Protein AF-A0A7V9FP08-F1 (afdb_monomer)

Mean predicted aligned error: 3.3 Å

Nearest PDB structures (foldseek):
  7ntk-assembly2_B  TM=3.961E-01  e=6.566E+00  Homo sapiens
  6gta-assembly1_A  TM=2.874E-01  e=4.635E+00  Thermotoga maritima MSB8

pLDDT: mean 92.07, std 7.14, range [69.75, 98.25]

Solvent-accessible surface area (backbone atoms only — not comparable to full-atom values): 3729 Å² total; per-residue (Å²): 51,30,34,50,71,93,52,91,57,99,66,47,37,24,56,48,80,54,95,67,28,32,36,32,36,64,41,82,36,50,66,57,31,54,78,57,74,65,67,60,55,78,70,50,78,41,50,50,91,51,41,43,81,43,68,71,54,97,74,75,87,132

Radius of gyration: 11.41 Å; Cα contacts (8 Å, |Δi|>4): 103; chains: 1; bounding box: 25×27×29 Å

Foldseek 3Di:
DKDFQPDDDPDDFDWDDDPQKTFGFPAPAPVRCVVVVVDTDGDDMDGNVRMDDDDRDPDDDD

Secondary structure (DSSP, 8-state):
-EEETT---SSPBPEEEETTEEEEES-SSHHHHHHTTT---EEEEEEGGGEEE--S-SS---

Sequence (62 aa):
MFTPLDRDLERGWPGRIEGDRVIQLAAQTLQSFFSGGSQAREHDEFRLDEVRLLAPVLHPPS

Structure (mmCIF, N/CA/C/O backbone):
data_AF-A0A7V9FP08-F1
#
_entry.id   AF-A0A7V9FP08-F1
#
loop_
_atom_site.group_PDB
_atom_site.id
_atom_site.type_symbol
_atom_site.label_atom_id
_atom_site.label_alt_id
_atom_site.label_comp_id
_atom_site.label_asym_id
_atom_site.label_entity_id
_atom_site.label_seq_id
_atom_site.pdbx_PDB_ins_code
_atom_site.Cartn_x
_atom_site.Cartn_y
_atom_site.Cartn_z
_atom_site.occupancy
_atom_site.B_iso_or_equiv
_atom_site.auth_seq_id
_atom_site.auth_comp_id
_atom_site.auth_asym_id
_atom_site.auth_atom_id
_atom_site.pdbx_PDB_model_num
ATOM 1 N N . MET A 1 1 ? 1.682 -2.44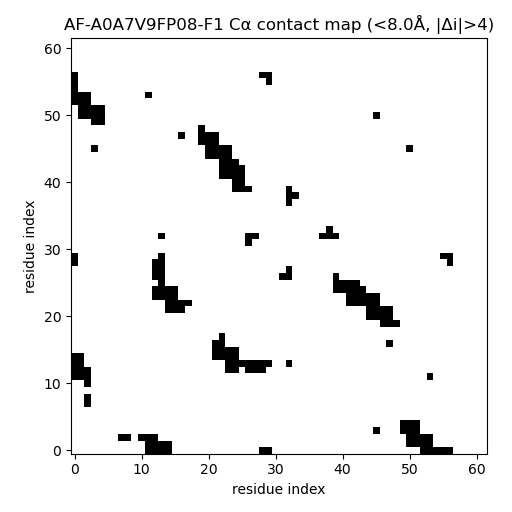8 2.072 1.00 93.94 1 MET A N 1
ATOM 2 C CA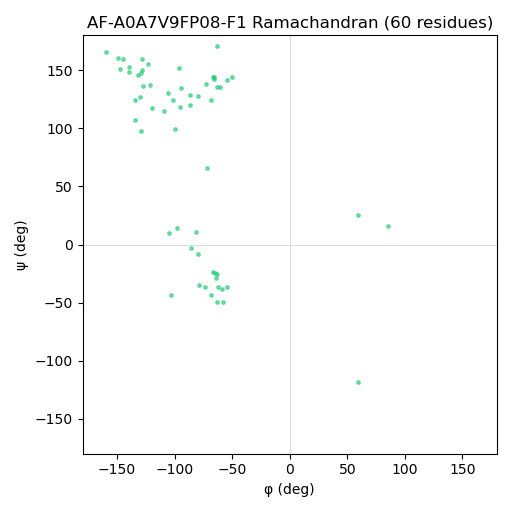 . MET A 1 1 ? 2.591 -2.064 0.968 1.00 93.94 1 MET A CA 1
ATOM 3 C C . MET A 1 1 ? 1.960 -2.544 -0.330 1.00 93.94 1 MET A C 1
ATOM 5 O O . MET A 1 1 ? 1.158 -3.470 -0.259 1.00 93.94 1 MET A O 1
ATOM 9 N N . PHE A 1 2 ? 2.267 -1.951 -1.482 1.00 96.25 2 PHE A N 1
ATOM 10 C CA . PHE A 1 2 ? 1.722 -2.404 -2.766 1.00 96.25 2 PHE A CA 1
ATOM 11 C C . PHE A 1 2 ? 2.682 -2.159 -3.933 1.00 96.25 2 PHE A C 1
ATOM 13 O O . PHE A 1 2 ? 3.571 -1.316 -3.837 1.00 96.25 2 PHE A O 1
ATOM 20 N N . THR A 1 3 ? 2.467 -2.874 -5.032 1.00 97.12 3 THR A N 1
ATOM 21 C CA . THR A 1 3 ? 3.130 -2.633 -6.318 1.00 97.12 3 THR A CA 1
ATOM 22 C C . THR A 1 3 ? 2.063 -2.583 -7.415 1.00 97.12 3 THR A C 1
ATOM 24 O O . THR A 1 3 ? 1.270 -3.527 -7.486 1.00 97.12 3 THR A O 1
ATOM 27 N N . PRO A 1 4 ? 2.003 -1.527 -8.248 1.00 97.38 4 PRO A N 1
ATOM 28 C CA . PRO A 1 4 ? 1.149 -1.506 -9.438 1.00 97.38 4 PRO 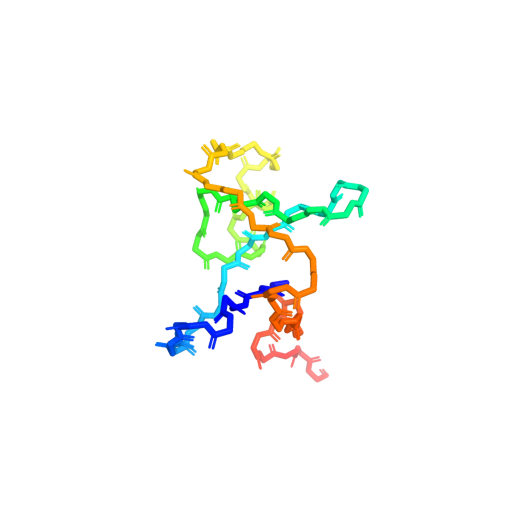A CA 1
ATOM 29 C C . PRO A 1 4 ? 1.430 -2.704 -10.348 1.00 97.38 4 PRO A C 1
ATOM 31 O O . PRO A 1 4 ? 2.582 -3.113 -10.479 1.00 97.38 4 PRO A O 1
ATOM 34 N N . LEU A 1 5 ? 0.400 -3.300 -10.952 1.00 97.06 5 LEU A N 1
ATOM 35 C CA . LEU A 1 5 ? 0.569 -4.516 -11.762 1.00 97.06 5 LEU A CA 1
ATOM 36 C C . LEU A 1 5 ? 1.448 -4.303 -13.004 1.00 97.06 5 LEU A C 1
ATOM 38 O O . LEU A 1 5 ? 2.064 -5.256 -13.477 1.00 97.06 5 LEU A O 1
ATOM 42 N N . ASP A 1 6 ? 1.520 -3.071 -13.501 1.00 95.81 6 ASP A N 1
ATOM 43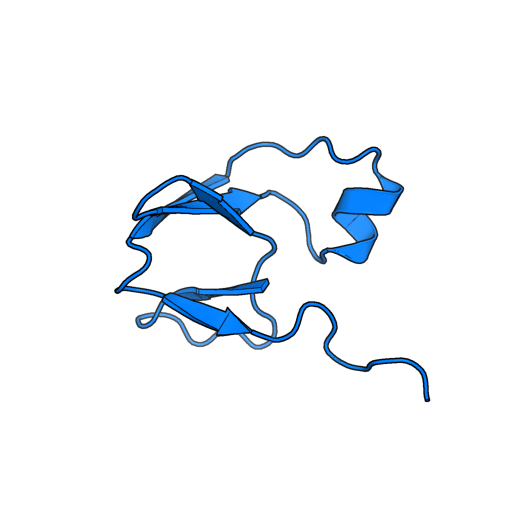 C CA . ASP A 1 6 ? 2.318 -2.644 -14.652 1.00 95.81 6 ASP A CA 1
ATOM 44 C C . ASP A 1 6 ? 3.772 -2.274 -14.296 1.00 95.81 6 ASP A C 1
ATOM 46 O O . ASP A 1 6 ? 4.561 -1.955 -15.187 1.00 95.81 6 ASP A O 1
ATOM 50 N N . ARG A 1 7 ? 4.148 -2.316 -13.009 1.00 94.06 7 ARG A N 1
ATOM 51 C CA . ARG A 1 7 ? 5.485 -1.948 -12.523 1.00 94.06 7 ARG A CA 1
ATOM 52 C C . ARG A 1 7 ? 6.143 -3.109 -11.793 1.00 94.06 7 ARG A C 1
ATOM 54 O O . ARG A 1 7 ? 5.538 -3.754 -10.940 1.00 94.06 7 ARG A O 1
ATOM 61 N N . ASP A 1 8 ? 7.425 -3.317 -12.070 1.00 88.69 8 ASP A N 1
ATOM 62 C CA . ASP A 1 8 ? 8.259 -4.223 -11.284 1.00 88.69 8 ASP A CA 1
ATOM 63 C C . ASP A 1 8 ? 9.092 -3.408 -10.293 1.00 88.69 8 ASP A C 1
ATOM 65 O O . ASP A 1 8 ? 10.072 -2.753 -10.651 1.00 88.69 8 ASP A O 1
ATOM 69 N N . LEU A 1 9 ? 8.628 -3.361 -9.044 1.00 90.19 9 LEU A N 1
ATOM 70 C CA . LEU A 1 9 ? 9.291 -2.636 -7.966 1.00 90.19 9 LEU A CA 1
ATOM 71 C C . LEU A 1 9 ? 10.054 -3.626 -7.091 1.00 90.19 9 LEU A C 1
ATOM 73 O O . LEU A 1 9 ? 9.439 -4.505 -6.490 1.00 90.19 9 LEU A O 1
ATOM 77 N N . GLU A 1 10 ? 11.362 -3.406 -6.919 1.00 85.06 10 GLU A N 1
ATOM 78 C CA . GLU A 1 10 ? 12.188 -4.168 -5.967 1.00 85.06 10 GLU A CA 1
ATOM 79 C C . GLU A 1 10 ? 11.597 -4.115 -4.545 1.00 85.06 10 GLU A C 1
ATOM 81 O O . GLU A 1 10 ? 11.594 -5.095 -3.800 1.00 85.06 10 GLU A O 1
ATOM 86 N N . ARG A 1 11 ? 11.033 -2.957 -4.181 1.00 86.25 11 ARG A N 1
ATOM 87 C CA . ARG A 1 11 ? 10.282 -2.733 -2.948 1.00 86.25 11 ARG A CA 1
ATOM 88 C C . ARG A 1 11 ? 9.002 -1.979 -3.278 1.00 86.25 11 ARG A C 1
ATOM 90 O O . ARG A 1 11 ? 9.061 -0.889 -3.840 1.00 86.25 11 ARG A O 1
ATOM 97 N N . GLY A 1 12 ? 7.857 -2.534 -2.886 1.00 93.81 12 GLY A N 1
ATOM 98 C CA . GLY A 1 12 ? 6.578 -1.846 -3.045 1.00 93.81 12 GLY A CA 1
ATOM 99 C C . GLY A 1 12 ? 6.491 -0.549 -2.242 1.00 93.81 12 GLY A C 1
ATOM 100 O O . GLY A 1 12 ? 7.324 -0.263 -1.381 1.00 93.81 12 GLY A O 1
ATOM 101 N N . TRP A 1 13 ? 5.445 0.224 -2.489 1.00 95.69 13 TRP A N 1
ATOM 102 C CA .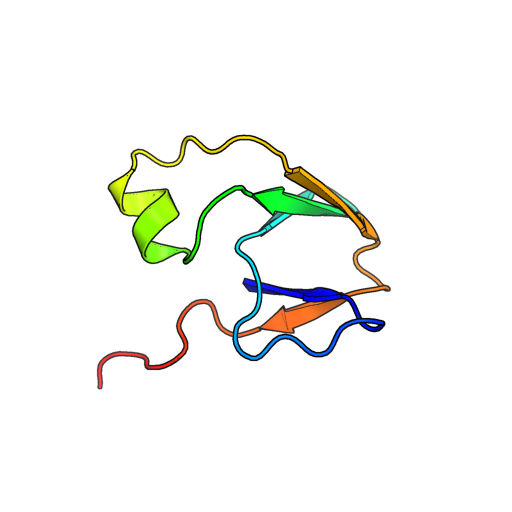 TRP A 1 13 ? 5.218 1.505 -1.838 1.00 95.69 13 TRP A CA 1
ATOM 103 C C . TRP A 1 13 ? 4.286 1.398 -0.630 1.00 95.69 13 TRP A C 1
ATOM 105 O O . TRP A 1 13 ? 3.405 0.528 -0.576 1.00 95.69 13 TRP A O 1
ATOM 115 N N . PRO A 1 14 ? 4.438 2.294 0.355 1.00 96.00 14 PRO A N 1
ATOM 116 C CA . PRO A 1 14 ? 3.391 2.575 1.323 1.00 96.00 14 PRO A CA 1
ATOM 117 C C . PRO A 1 14 ? 2.139 3.094 0.612 1.00 96.00 14 PRO A C 1
ATOM 119 O O . PRO A 1 14 ? 2.221 3.957 -0.262 1.00 96.00 14 PRO A O 1
ATOM 122 N N . GLY A 1 15 ? 0.976 2.579 1.003 1.00 96.31 15 GLY A N 1
ATOM 123 C CA . GLY A 1 15 ? -0.295 3.022 0.451 1.00 96.31 15 GLY A CA 1
ATOM 124 C C . GLY A 1 15 ? -1.419 2.961 1.471 1.00 96.31 15 GLY A C 1
ATOM 125 O O . GLY A 1 15 ? -1.378 2.140 2.393 1.00 96.31 15 GLY A O 1
ATOM 126 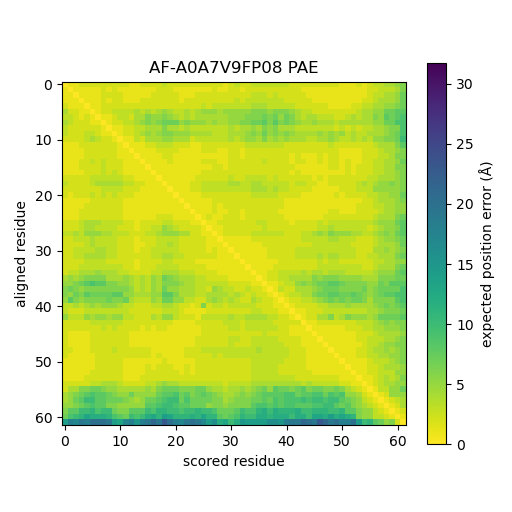N N . ARG A 1 16 ? -2.406 3.840 1.301 1.00 96.56 16 ARG A N 1
ATOM 127 C CA . ARG A 1 16 ? -3.662 3.853 2.055 1.00 96.56 16 ARG A CA 1
ATOM 128 C C . ARG A 1 16 ? -4.779 3.342 1.155 1.00 96.56 16 ARG A C 1
ATOM 130 O O . ARG A 1 16 ? -4.913 3.813 0.034 1.00 96.56 16 ARG A O 1
ATOM 137 N N . ILE A 1 17 ? -5.566 2.390 1.645 1.00 97.25 17 ILE A N 1
ATOM 138 C CA . ILE A 1 17 ? -6.748 1.901 0.930 1.00 97.25 17 ILE A CA 1
ATOM 139 C C . ILE A 1 17 ? -7.928 2.804 1.285 1.00 97.25 17 ILE A C 1
ATOM 141 O O . ILE A 1 17 ? -8.207 3.012 2.467 1.00 97.25 17 ILE A O 1
ATOM 145 N N . GLU A 1 18 ? -8.623 3.301 0.269 1.00 97.06 18 GLU A N 1
ATOM 146 C CA . GLU A 1 18 ? -9.859 4.069 0.405 1.00 97.06 18 GLU A CA 1
ATOM 147 C C . GLU A 1 18 ? -10.878 3.543 -0.607 1.00 97.06 18 GLU A C 1
ATOM 149 O O . GLU A 1 18 ? -10.733 3.769 -1.799 1.00 97.06 18 GLU A O 1
ATOM 154 N N . GLY A 1 19 ? -11.908 2.818 -0.165 1.00 97.50 19 GLY A N 1
ATOM 155 C CA . GLY A 1 19 ? -12.881 2.230 -1.095 1.00 97.50 19 GLY A CA 1
ATOM 156 C C . GLY A 1 19 ? -12.223 1.277 -2.102 1.00 97.50 19 GLY A C 1
ATOM 157 O O . GLY A 1 19 ? -11.646 0.267 -1.702 1.00 97.50 19 GLY A O 1
ATOM 158 N N . ASP A 1 20 ? -12.325 1.597 -3.395 1.00 98.00 20 ASP A N 1
ATOM 159 C CA . ASP A 1 20 ? -11.791 0.811 -4.514 1.00 98.00 20 ASP A CA 1
ATOM 160 C C . ASP A 1 20 ? -10.438 1.316 -5.039 1.00 98.00 20 ASP A C 1
ATOM 162 O O . ASP A 1 20 ? -10.001 0.892 -6.108 1.00 98.00 20 ASP A O 1
ATOM 166 N N . ARG A 1 21 ? -9.752 2.183 -4.287 1.00 98.06 21 ARG A N 1
ATOM 167 C CA . ARG A 1 21 ? -8.451 2.747 -4.664 1.00 98.06 21 ARG A CA 1
ATOM 168 C C . ARG A 1 21 ? -7.391 2.599 -3.579 1.00 98.06 21 ARG A C 1
ATOM 170 O O . ARG A 1 21 ? -7.678 2.436 -2.389 1.00 98.06 21 ARG A O 1
ATOM 177 N N . VAL A 1 22 ? -6.140 2.697 -4.011 1.00 98.12 22 VAL A N 1
ATOM 178 C CA . VAL A 1 22 ? -4.945 2.766 -3.176 1.00 98.12 22 VAL A CA 1
ATOM 179 C C . VAL A 1 22 ? -4.218 4.074 -3.459 1.00 98.12 22 VAL A C 1
ATOM 181 O O . VAL A 1 22 ? -3.737 4.301 -4.566 1.00 98.12 22 VAL A O 1
ATOM 184 N N . ILE A 1 23 ? -4.104 4.917 -2.435 1.00 98.06 23 ILE A N 1
ATOM 185 C CA . ILE A 1 23 ? -3.349 6.168 -2.482 1.00 98.06 23 ILE A CA 1
ATOM 186 C C . ILE A 1 23 ? -1.895 5.878 -2.126 1.00 98.06 23 ILE A C 1
ATOM 188 O O . ILE A 1 23 ? -1.611 5.404 -1.022 1.00 98.06 23 ILE A O 1
ATOM 192 N N . GLN A 1 24 ? -0.965 6.173 -3.031 1.00 97.31 24 GLN A N 1
ATOM 193 C CA . GLN A 1 24 ? 0.467 6.105 -2.764 1.00 97.31 24 GLN A CA 1
ATOM 194 C C . GLN A 1 24 ? 0.862 7.196 -1.767 1.00 97.31 24 GLN A C 1
ATOM 196 O O . GLN A 1 24 ? 0.660 8.386 -2.009 1.00 97.31 24 GLN A O 1
ATOM 201 N N . LEU A 1 25 ? 1.490 6.799 -0.663 1.00 97.12 25 LEU A N 1
ATOM 202 C CA . LEU A 1 25 ? 2.020 7.730 0.328 1.00 97.12 25 LEU A CA 1
ATOM 203 C C . LEU A 1 25 ? 3.497 7.999 0.028 1.00 97.12 25 LEU A C 1
ATOM 205 O O . LEU A 1 25 ? 4.264 7.064 -0.198 1.00 97.12 25 LEU A O 1
ATOM 209 N N . ALA A 1 26 ? 3.906 9.268 0.074 1.00 94.00 26 ALA A N 1
ATOM 210 C CA . ALA A 1 26 ? 5.280 9.715 -0.154 1.00 94.00 26 ALA A CA 1
ATOM 211 C C . ALA A 1 26 ? 6.216 9.340 1.015 1.00 94.00 26 ALA A C 1
ATOM 213 O O . ALA A 1 26 ? 6.726 10.196 1.738 1.00 94.00 26 ALA A O 1
ATOM 214 N N . ALA A 1 27 ? 6.423 8.041 1.212 1.00 92.94 27 ALA A N 1
ATOM 215 C CA . ALA A 1 27 ? 7.320 7.447 2.191 1.00 92.94 27 ALA A CA 1
ATOM 216 C C . ALA A 1 27 ? 8.039 6.239 1.570 1.00 92.94 27 ALA A C 1
ATOM 218 O O . ALA A 1 27 ? 7.512 5.579 0.678 1.00 92.94 27 ALA A O 1
ATOM 219 N N . GLN A 1 28 ? 9.243 5.922 2.051 1.00 88.50 28 GLN A N 1
ATOM 220 C CA . GLN A 1 28 ? 10.021 4.790 1.524 1.00 88.50 28 GLN A CA 1
ATOM 221 C C . GLN A 1 28 ? 9.529 3.443 2.076 1.00 88.50 28 GLN A C 1
ATOM 223 O O . GLN A 1 28 ? 9.558 2.425 1.389 1.00 88.50 28 GLN A O 1
ATOM 228 N N . THR A 1 29 ? 9.078 3.424 3.332 1.00 90.38 29 THR A N 1
ATOM 229 C CA . THR A 1 29 ? 8.568 2.234 4.032 1.00 90.38 29 THR A CA 1
ATOM 230 C C . THR A 1 29 ? 7.423 2.601 4.976 1.00 90.38 29 THR A C 1
ATOM 232 O O . THR A 1 29 ? 7.324 3.749 5.418 1.00 90.38 29 THR A O 1
ATOM 235 N N . LEU A 1 30 ? 6.589 1.625 5.359 1.00 91.00 30 LEU A N 1
ATOM 236 C CA . LEU A 1 30 ? 5.577 1.834 6.405 1.00 91.00 30 LEU A CA 1
ATOM 237 C C . LEU A 1 30 ? 6.204 2.254 7.739 1.00 91.00 30 LEU A C 1
ATOM 239 O O . LEU A 1 30 ? 5.672 3.132 8.408 1.00 91.00 30 LEU A O 1
ATOM 243 N N . GLN A 1 31 ? 7.361 1.691 8.095 1.00 89.19 31 GLN A N 1
ATOM 244 C CA . GLN A 1 31 ? 8.094 2.103 9.291 1.00 89.19 31 GLN A CA 1
ATOM 245 C C . GLN A 1 31 ? 8.433 3.597 9.246 1.00 89.19 31 GLN A C 1
ATOM 247 O O . GLN A 1 31 ? 8.131 4.302 10.203 1.00 89.19 31 GLN A O 1
ATOM 252 N N . SER A 1 32 ? 8.997 4.083 8.130 1.00 89.44 32 SER A N 1
ATOM 253 C CA . SER A 1 32 ? 9.346 5.502 7.969 1.00 89.44 32 SER A CA 1
ATOM 254 C C . SER A 1 32 ? 8.122 6.417 8.036 1.00 89.44 32 SER A C 1
ATOM 256 O O . SER A 1 32 ? 8.190 7.494 8.625 1.00 89.44 32 SER A O 1
ATOM 258 N N . PHE A 1 33 ? 6.989 5.960 7.494 1.00 92.38 33 PHE A N 1
ATOM 259 C CA . PHE A 1 33 ? 5.720 6.673 7.566 1.00 92.38 33 PHE A CA 1
ATOM 260 C C . PHE A 1 33 ? 5.243 6.823 9.017 1.00 92.38 33 PHE A C 1
ATOM 262 O O . PHE A 1 33 ? 4.948 7.934 9.458 1.00 92.38 33 PHE A O 1
ATOM 269 N N . PHE A 1 34 ? 5.227 5.732 9.788 1.00 90.62 34 PHE A N 1
ATOM 270 C CA . PHE A 1 34 ? 4.781 5.770 11.181 1.00 90.62 34 PHE A CA 1
ATOM 271 C C . PHE A 1 34 ? 5.745 6.546 12.084 1.00 90.62 34 PHE A C 1
ATOM 273 O O . PHE A 1 34 ? 5.296 7.383 12.866 1.00 90.62 34 PHE A O 1
ATOM 280 N N . SER A 1 35 ? 7.061 6.342 11.948 1.00 90.19 35 SER A N 1
ATOM 281 C CA . SER A 1 35 ? 8.057 7.089 12.731 1.00 90.19 35 SER A CA 1
ATOM 282 C C . SER A 1 35 ? 8.068 8.585 12.406 1.00 90.19 35 SER A C 1
ATOM 284 O O . SER A 1 35 ? 8.461 9.387 13.245 1.00 90.19 35 SER A O 1
ATOM 286 N N . GLY A 1 36 ? 7.619 8.963 11.204 1.00 88.31 36 GLY A N 1
ATOM 287 C CA . GLY A 1 36 ? 7.432 10.350 10.773 1.00 88.31 36 GLY A CA 1
ATOM 288 C C . GLY A 1 36 ? 6.119 10.992 11.238 1.00 88.31 36 GLY A C 1
ATOM 289 O O . GLY A 1 36 ? 5.762 12.055 10.742 1.00 88.31 36 GLY A O 1
ATOM 290 N N . GLY A 1 37 ? 5.369 10.359 12.148 1.00 92.31 37 GLY A N 1
ATOM 291 C CA . GLY A 1 37 ? 4.107 10.898 12.670 1.00 92.31 37 GLY A CA 1
ATOM 292 C C . GLY A 1 37 ? 2.885 10.588 11.804 1.00 92.31 37 GLY A C 1
ATOM 293 O O . GLY A 1 37 ? 1.839 11.203 11.985 1.00 92.31 37 GLY A O 1
ATOM 294 N N . SER A 1 38 ? 2.990 9.628 10.878 1.00 91.50 38 SER A N 1
ATOM 295 C CA . SER A 1 38 ? 1.896 9.220 9.980 1.00 91.50 38 SER A CA 1
ATOM 296 C C . SER A 1 38 ? 1.364 10.350 9.089 1.00 91.50 38 SER A C 1
ATOM 298 O O . SER A 1 38 ? 0.218 10.313 8.638 1.00 91.50 38 SER A O 1
ATOM 300 N N . GLN A 1 39 ? 2.203 11.351 8.813 1.00 90.44 39 GLN A N 1
ATOM 301 C CA . GLN A 1 39 ? 1.930 12.410 7.851 1.00 90.44 39 GLN A CA 1
ATOM 302 C C . GLN A 1 39 ? 2.839 12.21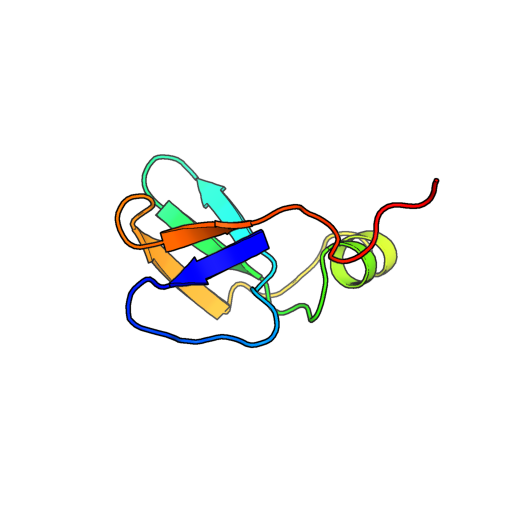8 6.640 1.00 90.44 39 GLN A C 1
ATOM 304 O O . GLN A 1 39 ? 4.060 12.309 6.736 1.00 90.44 39 GLN A O 1
ATOM 309 N N . ALA A 1 40 ? 2.241 11.936 5.489 1.00 90.25 40 ALA A N 1
ATOM 310 C CA . ALA A 1 40 ? 2.937 11.896 4.214 1.00 90.25 40 ALA A CA 1
ATOM 311 C C . ALA A 1 40 ? 2.053 12.537 3.153 1.00 90.25 40 ALA A C 1
ATOM 313 O O . ALA A 1 40 ? 0.826 12.471 3.232 1.00 90.25 40 ALA A O 1
ATOM 314 N N . ARG A 1 41 ? 2.695 13.157 2.163 1.00 94.12 41 ARG A N 1
ATOM 315 C CA . ARG A 1 41 ? 1.996 13.661 0.983 1.00 94.12 41 ARG A CA 1
ATOM 316 C C . ARG A 1 41 ? 1.442 12.476 0.201 1.00 94.12 41 ARG A C 1
ATOM 318 O O . ARG A 1 41 ? 2.079 11.426 0.128 1.00 94.12 41 ARG A O 1
ATOM 325 N N . GLU A 1 42 ? 0.278 12.669 -0.386 1.00 96.50 42 GLU A N 1
ATOM 326 C CA . GLU A 1 42 ? -0.297 11.737 -1.348 1.00 96.50 42 GLU A CA 1
ATOM 327 C C . GLU A 1 42 ? 0.394 11.990 -2.688 1.00 96.50 42 GLU A C 1
ATOM 329 O O . GLU A 1 42 ? 0.5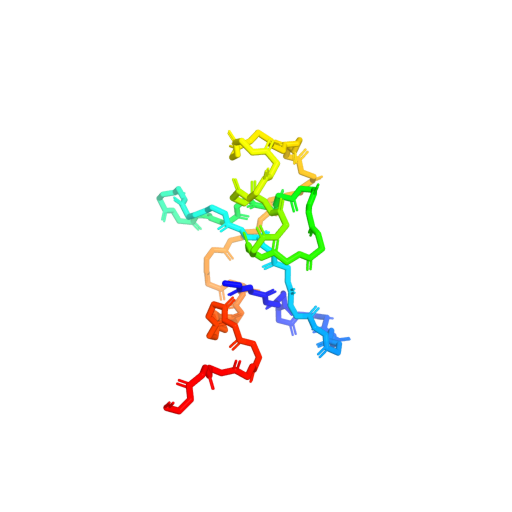55 13.142 -3.098 1.00 96.50 42 GLU A O 1
ATOM 334 N N . HIS A 1 43 ? 0.923 10.928 -3.291 1.00 94.81 43 HIS A N 1
ATOM 335 C CA . HIS A 1 43 ? 1.771 11.031 -4.475 1.00 94.81 43 HIS A CA 1
ATOM 336 C C . HIS A 1 43 ? 1.021 10.652 -5.753 1.00 94.81 43 HIS A C 1
ATOM 338 O O . HIS A 1 43 ? 1.164 11.339 -6.759 1.00 94.81 43 HIS A O 1
ATOM 344 N N . ASP A 1 44 ? 0.241 9.571 -5.710 1.00 96.88 44 ASP A N 1
ATOM 345 C CA . ASP A 1 44 ? -0.462 9.007 -6.866 1.00 96.88 44 ASP A CA 1
ATOM 346 C C . ASP A 1 44 ? -1.638 8.127 -6.396 1.00 96.88 44 ASP A C 1
ATOM 348 O O . ASP A 1 44 ? -1.698 7.752 -5.218 1.00 96.88 44 ASP A O 1
ATOM 352 N N . GLU A 1 45 ? -2.552 7.777 -7.298 1.00 97.81 45 GLU A N 1
ATOM 353 C CA . GLU A 1 45 ? -3.736 6.950 -7.027 1.00 97.81 45 GLU A CA 1
ATOM 354 C C . GLU A 1 45 ? -3.816 5.774 -8.008 1.00 97.81 45 GLU A C 1
ATOM 356 O O . GLU A 1 45 ? -3.636 5.935 -9.212 1.00 97.81 45 GLU A O 1
ATOM 361 N N . PHE A 1 46 ? -4.126 4.586 -7.488 1.00 98.06 46 PHE A N 1
ATOM 362 C CA . PHE A 1 46 ? -4.283 3.361 -8.273 1.00 98.06 46 PHE A CA 1
ATOM 363 C C . PHE A 1 46 ? -5.605 2.689 -7.937 1.00 98.06 46 PHE A C 1
ATOM 365 O O . PHE A 1 46 ? -6.021 2.709 -6.776 1.00 98.06 46 PHE A O 1
ATOM 372 N N . ARG A 1 47 ? -6.241 2.016 -8.900 1.00 98.25 47 ARG A N 1
ATOM 373 C CA . ARG A 1 47 ? -7.367 1.138 -8.572 1.00 98.25 47 ARG A CA 1
ATOM 374 C C . ARG A 1 47 ? -6.887 -0.059 -7.752 1.00 98.25 47 ARG A C 1
ATOM 376 O O . ARG A 1 47 ? -5.799 -0.590 -7.968 1.00 98.25 47 ARG A O 1
ATOM 383 N N . LEU A 1 48 ? -7.708 -0.512 -6.809 1.00 98.25 48 LEU A N 1
ATOM 384 C CA . LEU A 1 48 ? -7.384 -1.641 -5.936 1.00 98.25 48 LEU A CA 1
ATOM 385 C C . LEU A 1 48 ? -7.242 -2.958 -6.718 1.00 98.25 48 LEU A C 1
ATOM 387 O O . LEU A 1 48 ? -6.470 -3.823 -6.311 1.00 98.25 48 LEU A O 1
ATOM 391 N N . ASP A 1 49 ? -7.949 -3.100 -7.841 1.00 98.12 49 ASP A N 1
ATOM 392 C CA . ASP A 1 49 ? -7.843 -4.243 -8.757 1.00 98.12 49 ASP A CA 1
ATOM 393 C C . ASP A 1 49 ? -6.624 -4.170 -9.701 1.00 98.12 49 ASP A C 1
ATOM 395 O O . ASP A 1 49 ? -6.289 -5.164 -10.344 1.00 98.12 49 ASP A O 1
ATOM 399 N N . GLU A 1 50 ? -5.908 -3.042 -9.725 1.00 98.12 50 GLU A N 1
ATOM 400 C CA . GLU A 1 50 ? -4.715 -2.805 -10.551 1.00 98.12 50 GLU A CA 1
ATOM 401 C C . GLU A 1 50 ? -3.404 -2.857 -9.750 1.00 98.12 50 GLU A C 1
ATOM 403 O O . GLU A 1 50 ? -2.329 -2.520 -10.258 1.00 98.12 50 GLU A O 1
ATOM 408 N N . VAL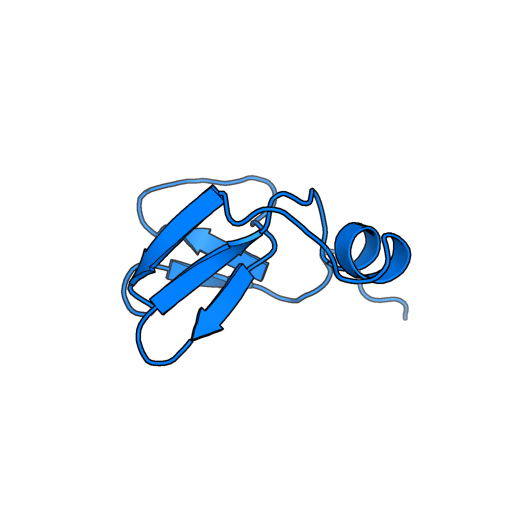 A 1 51 ? -3.456 -3.306 -8.493 1.00 98.00 51 VAL A N 1
ATOM 409 C CA . VAL A 1 51 ? -2.279 -3.411 -7.626 1.00 98.00 51 VAL A CA 1
ATOM 410 C C . VAL A 1 51 ? -2.142 -4.789 -6.994 1.00 98.00 51 VAL A C 1
ATOM 412 O O . VAL A 1 51 ? -3.109 -5.471 -6.664 1.00 98.00 51 VAL A O 1
ATOM 415 N N . ARG A 1 52 ? -0.896 -5.185 -6.736 1.00 97.12 52 ARG A N 1
ATOM 416 C CA . ARG A 1 52 ? -0.569 -6.326 -5.883 1.00 97.12 52 ARG A CA 1
ATOM 417 C C . ARG A 1 52 ? -0.290 -5.836 -4.470 1.00 97.12 52 ARG A C 1
ATOM 419 O O . ARG A 1 52 ? 0.667 -5.089 -4.253 1.00 97.12 52 ARG A O 1
ATOM 426 N N . LEU A 1 53 ? -1.087 -6.282 -3.502 1.00 95.69 53 LEU A N 1
ATOM 427 C CA . LEU A 1 53 ? -0.817 -6.025 -2.089 1.00 95.69 53 LEU A CA 1
ATOM 428 C C . LEU A 1 53 ? 0.364 -6.873 -1.609 1.00 95.69 53 LEU A C 1
ATOM 430 O O . LEU A 1 53 ? 0.488 -8.051 -1.939 1.00 95.69 53 LEU A O 1
ATOM 434 N N . LEU A 1 54 ? 1.229 -6.255 -0.814 1.00 93.06 54 LEU A N 1
ATOM 435 C CA . LEU A 1 54 ? 2.438 -6.855 -0.268 1.00 93.06 54 LEU A CA 1
ATOM 436 C C . LEU A 1 54 ? 2.428 -6.780 1.256 1.00 93.06 54 LEU A C 1
ATOM 438 O O . LEU A 1 54 ? 1.829 -5.871 1.850 1.00 93.06 54 LEU A O 1
ATOM 442 N N . ALA A 1 55 ? 3.169 -7.699 1.876 1.00 89.38 55 ALA A N 1
ATOM 443 C CA . ALA A 1 55 ? 3.424 -7.683 3.308 1.00 89.38 55 ALA A CA 1
ATOM 444 C C . ALA A 1 55 ? 3.916 -6.291 3.770 1.00 89.38 55 ALA A C 1
ATOM 446 O O . ALA A 1 55 ? 4.634 -5.600 3.038 1.00 89.38 55 ALA A O 1
ATOM 447 N N . PRO A 1 56 ? 3.523 -5.839 4.974 1.00 82.19 56 PRO A N 1
ATOM 448 C CA . PRO A 1 56 ? 3.833 -4.492 5.449 1.00 82.19 56 PRO A CA 1
ATOM 449 C C . PRO A 1 56 ? 5.333 -4.258 5.691 1.00 82.19 56 PRO A C 1
ATOM 451 O O . PRO A 1 56 ? 5.795 -3.119 5.633 1.00 82.19 56 PRO A O 1
ATOM 454 N N . VAL A 1 57 ? 6.091 -5.329 5.926 1.00 78.06 57 VAL A N 1
ATOM 455 C CA . VAL A 1 57 ? 7.546 -5.328 6.098 1.00 78.06 57 VAL A CA 1
ATOM 456 C C . VAL A 1 57 ? 8.160 -6.427 5.235 1.00 78.06 57 VAL A C 1
ATOM 458 O O . VAL A 1 57 ? 7.555 -7.482 5.061 1.00 78.06 57 VAL A O 1
ATOM 461 N N . LEU A 1 58 ? 9.359 -6.179 4.697 1.00 71.19 58 LEU A N 1
ATOM 462 C CA . LEU A 1 58 ? 10.081 -7.164 3.879 1.00 71.19 58 LEU A CA 1
ATOM 463 C C . LEU A 1 58 ? 10.662 -8.301 4.737 1.00 71.19 58 LEU A C 1
ATOM 465 O O . LEU A 1 58 ? 10.651 -9.454 4.321 1.00 71.19 58 LEU A O 1
ATOM 469 N N . HIS A 1 59 ? 11.133 -7.971 5.944 1.00 75.31 59 HIS A N 1
ATOM 470 C CA . HIS A 1 59 ? 11.706 -8.915 6.902 1.00 75.31 59 HIS A CA 1
ATOM 471 C C . HIS A 1 59 ? 11.030 -8.719 8.265 1.00 75.31 59 HIS A C 1
ATOM 473 O O . HIS A 1 59 ? 11.378 -7.774 8.977 1.00 75.31 59 HIS A O 1
ATOM 479 N N . PRO A 1 60 ? 10.020 -9.532 8.618 1.00 69.75 60 PRO A N 1
ATOM 480 C CA . PRO A 1 60 ? 9.436 -9.482 9.950 1.00 69.75 60 PRO A CA 1
ATOM 481 C C . PRO A 1 60 ? 10.469 -9.938 10.995 1.00 69.75 60 PRO A C 1
ATOM 483 O O . PRO A 1 60 ? 11.246 -10.853 10.713 1.00 69.75 60 PRO A O 1
ATOM 486 N N . PRO A 1 61 ? 10.505 -9.315 12.187 1.00 73.38 61 PRO A N 1
ATOM 487 C CA . PRO A 1 61 ? 11.288 -9.846 13.294 1.00 73.38 61 PRO A CA 1
ATOM 488 C C . PRO A 1 61 ? 10.734 -11.224 13.691 1.00 73.38 61 PRO A C 1
ATOM 490 O O . PRO A 1 61 ? 9.516 -11.407 13.742 1.00 73.38 61 PRO A O 1
ATOM 493 N N . SER A 1 62 ? 11.639 -12.181 13.910 1.00 74.12 62 SER A N 1
ATOM 494 C CA . SER A 1 62 ? 11.359 -13.534 14.414 1.00 74.12 62 SER A CA 1
ATOM 495 C C . SER A 1 62 ? 11.025 -13.539 15.898 1.00 74.12 62 SER A C 1
ATOM 497 O O . SER A 1 62 ? 11.753 -12.823 16.626 1.00 74.12 62 SER A O 1
#